Protein AF-A0A0F9AU78-F1 (afdb_monomer_lite)

Organism: NCBI:txid412755

Structure (mmCIF, N/CA/C/O backbone):
data_AF-A0A0F9AU78-F1
#
_entry.id   AF-A0A0F9AU78-F1
#
loop_
_atom_site.group_PDB
_atom_site.id
_atom_site.type_symbol
_atom_site.label_atom_id
_atom_site.label_alt_id
_atom_site.label_comp_id
_atom_site.label_asym_id
_atom_site.label_entity_id
_atom_site.label_seq_id
_atom_site.pdbx_PDB_ins_code
_atom_site.Cartn_x
_atom_site.Cartn_y
_atom_site.Cartn_z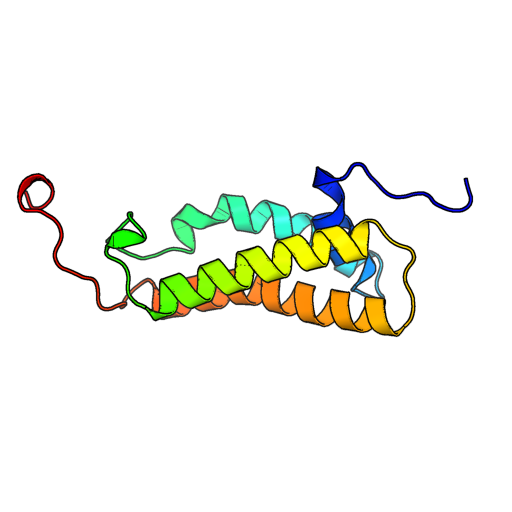
_atom_site.occupancy
_atom_site.B_iso_or_equiv
_atom_site.auth_seq_id
_atom_site.auth_comp_id
_atom_site.auth_asym_id
_atom_site.auth_atom_id
_atom_site.pdbx_PDB_model_num
ATOM 1 N N . PRO A 1 1 ? 6.203 3.988 -29.220 1.00 73.88 1 PRO A N 1
ATOM 2 C CA . PRO A 1 1 ? 6.925 4.992 -28.400 1.00 73.88 1 PRO A CA 1
ATOM 3 C C . PRO A 1 1 ? 7.956 4.295 -27.510 1.00 73.88 1 PRO A C 1
ATOM 5 O O . PRO A 1 1 ? 7.637 3.244 -26.969 1.00 73.88 1 PRO A O 1
ATOM 8 N N . GLU A 1 2 ? 9.166 4.836 -27.368 1.00 71.50 2 GLU A N 1
ATOM 9 C CA . GLU A 1 2 ? 10.212 4.228 -26.520 1.00 71.50 2 GLU A CA 1
ATOM 10 C C . GLU A 1 2 ? 9.853 4.261 -25.026 1.00 71.50 2 GLU A C 1
ATOM 12 O O . GLU A 1 2 ? 10.246 3.391 -24.252 1.00 71.50 2 GLU A O 1
ATOM 17 N N . HIS A 1 3 ? 9.015 5.220 -24.632 1.00 69.62 3 HIS A N 1
ATOM 18 C CA . HIS A 1 3 ? 8.442 5.310 -23.297 1.00 69.62 3 HIS A CA 1
ATOM 19 C C . HIS A 1 3 ? 6.933 5.080 -23.358 1.00 69.62 3 HIS A C 1
ATOM 21 O O . HIS A 1 3 ? 6.167 5.976 -23.709 1.00 69.62 3 HIS A O 1
ATOM 27 N N . ILE A 1 4 ? 6.511 3.858 -23.025 1.00 83.00 4 ILE A N 1
ATOM 28 C CA . ILE A 1 4 ? 5.103 3.502 -22.833 1.00 83.00 4 ILE A CA 1
ATOM 29 C C . ILE A 1 4 ? 4.895 3.203 -21.350 1.00 83.00 4 ILE A C 1
ATOM 31 O O . ILE A 1 4 ? 5.453 2.254 -20.797 1.00 83.00 4 ILE A O 1
ATOM 35 N N . PHE A 1 5 ? 4.079 4.024 -20.708 1.00 82.75 5 PHE A N 1
ATOM 36 C CA . PHE A 1 5 ? 3.595 3.820 -19.351 1.00 82.75 5 PHE A CA 1
ATOM 37 C C . PHE A 1 5 ? 2.084 4.076 -19.330 1.00 82.75 5 PHE A C 1
ATOM 39 O O . PHE A 1 5 ? 1.562 4.772 -20.206 1.00 82.75 5 PHE A O 1
ATOM 46 N N . PRO A 1 6 ? 1.355 3.477 -18.380 1.00 91.38 6 PRO A N 1
ATOM 47 C CA . PRO A 1 6 ? -0.087 3.642 -18.302 1.00 91.38 6 PRO A CA 1
ATOM 48 C C . PRO A 1 6 ? -0.463 5.023 -17.750 1.00 91.38 6 PRO A C 1
ATOM 50 O O . PRO A 1 6 ? 0.379 5.781 -17.266 1.00 91.38 6 PRO A O 1
ATOM 53 N N . VAL A 1 7 ? -1.760 5.335 -17.778 1.00 95.00 7 VAL A N 1
ATOM 54 C CA . VAL A 1 7 ? -2.301 6.552 -17.155 1.00 95.00 7 VAL A CA 1
ATOM 55 C C . VAL A 1 7 ? -1.983 6.566 -15.653 1.00 95.00 7 VAL A C 1
ATOM 57 O O . VAL A 1 7 ? -1.927 5.514 -15.018 1.00 95.00 7 VAL A O 1
ATOM 60 N N . TRP A 1 8 ? -1.784 7.756 -15.078 1.00 92.19 8 TRP A N 1
ATOM 61 C CA . TRP A 1 8 ? -1.234 7.963 -13.729 1.00 92.19 8 TRP A CA 1
ATOM 62 C C . TRP A 1 8 ? -1.922 7.161 -12.609 1.00 92.19 8 TRP A C 1
ATOM 64 O O . TRP A 1 8 ? -1.259 6.725 -11.677 1.00 92.19 8 TRP A O 1
ATOM 74 N N . TYR A 1 9 ? -3.231 6.917 -12.686 1.00 93.25 9 TYR A N 1
ATOM 75 C CA . TYR A 1 9 ? -3.961 6.153 -11.665 1.00 93.25 9 TYR A CA 1
ATOM 76 C C . TYR A 1 9 ? -3.732 4.634 -11.754 1.00 93.25 9 TYR A C 1
ATOM 78 O O . TYR A 1 9 ? -4.018 3.913 -10.801 1.00 93.25 9 TYR A O 1
ATOM 86 N N . PHE A 1 10 ? -3.179 4.139 -12.865 1.00 95.50 10 PHE A N 1
ATOM 87 C CA . PHE A 1 10 ? -2.765 2.745 -13.032 1.00 95.50 10 PHE A CA 1
ATOM 88 C C . PHE A 1 10 ? -1.280 2.509 -12.723 1.00 95.50 10 PHE A C 1
ATOM 90 O O . PHE A 1 10 ? -0.853 1.356 -12.623 1.00 95.50 10 PHE A O 1
ATOM 97 N N . THR A 1 11 ? -0.475 3.564 -12.554 1.00 96.19 11 THR A N 1
ATOM 98 C CA . THR A 1 11 ? 0.977 3.413 -12.381 1.00 96.19 11 THR A CA 1
ATOM 99 C C . THR A 1 11 ? 1.387 2.655 -11.115 1.00 96.19 11 THR A C 1
ATOM 101 O O . THR A 1 11 ? 2.333 1.873 -11.228 1.00 96.19 11 THR A O 1
ATOM 104 N N . PRO A 1 12 ? 0.703 2.753 -9.952 1.00 97.38 12 PRO A N 1
ATOM 105 C CA . PRO A 1 12 ? 1.090 1.972 -8.776 1.00 97.38 12 PRO A CA 1
ATOM 106 C C . PRO A 1 12 ? 0.949 0.460 -8.999 1.00 97.38 12 PRO A C 1
ATOM 108 O O . PRO A 1 12 ? 1.830 -0.316 -8.635 1.00 97.38 12 PRO A O 1
ATOM 111 N N . PHE A 1 13 ? -0.130 0.038 -9.659 1.00 97.31 13 PHE A N 1
ATOM 112 C CA . PHE A 1 13 ? -0.394 -1.370 -9.968 1.00 97.31 13 PHE A CA 1
ATOM 113 C C . PHE A 1 13 ? 0.569 -1.902 -11.033 1.00 97.31 13 PHE A C 1
ATOM 115 O O . PHE A 1 13 ? 1.088 -3.012 -10.925 1.00 97.31 13 PHE A O 1
ATOM 122 N N . TYR A 1 14 ? 0.879 -1.073 -12.029 1.00 96.00 14 TYR A N 1
ATOM 123 C CA . TYR A 1 14 ? 1.894 -1.384 -13.028 1.00 96.00 14 TYR A CA 1
ATOM 124 C C . TYR A 1 14 ? 3.304 -1.494 -12.427 1.00 96.00 14 TYR A C 1
ATOM 126 O O . TYR A 1 14 ? 4.091 -2.343 -12.845 1.00 96.00 14 TYR A O 1
ATOM 134 N N . ALA A 1 15 ? 3.635 -0.688 -11.414 1.00 96.75 15 ALA A N 1
ATOM 135 C CA . ALA A 1 15 ? 4.890 -0.830 -10.682 1.00 96.75 15 ALA A CA 1
ATOM 136 C C . ALA A 1 15 ? 4.987 -2.187 -9.968 1.00 96.75 15 ALA A C 1
ATOM 138 O O . ALA A 1 15 ? 6.029 -2.829 -10.066 1.00 96.75 15 ALA A O 1
ATOM 139 N N . ILE A 1 16 ? 3.903 -2.644 -9.328 1.00 97.69 16 ILE A N 1
ATOM 140 C CA . ILE A 1 16 ? 3.825 -3.966 -8.680 1.00 97.69 16 ILE A CA 1
ATOM 141 C C . ILE A 1 16 ? 4.027 -5.097 -9.699 1.00 97.69 16 ILE A C 1
ATOM 143 O O . ILE A 1 16 ? 4.809 -6.010 -9.445 1.00 97.69 16 ILE A O 1
ATOM 147 N N . LEU A 1 17 ? 3.388 -5.010 -10.873 1.00 96.88 17 LEU A N 1
ATOM 148 C CA . LEU A 1 17 ? 3.562 -5.978 -11.966 1.00 96.88 17 LEU A CA 1
ATOM 149 C C . LEU A 1 17 ? 5.036 -6.123 -12.367 1.00 96.88 17 LEU A C 1
ATOM 151 O O . LEU A 1 17 ? 5.537 -7.235 -12.497 1.00 96.88 17 LEU A O 1
ATOM 155 N N . ARG A 1 18 ? 5.727 -4.995 -12.570 1.00 94.25 18 ARG A N 1
ATOM 156 C CA . ARG A 1 18 ? 7.127 -4.976 -13.025 1.00 94.25 18 ARG A CA 1
ATOM 157 C C . ARG A 1 18 ? 8.143 -5.296 -11.934 1.00 94.25 18 ARG A C 1
ATOM 159 O O . ARG A 1 18 ? 9.280 -5.616 -12.262 1.00 94.25 18 ARG A O 1
ATOM 166 N N . ALA A 1 19 ? 7.775 -5.154 -10.663 1.00 95.44 19 ALA A N 1
ATOM 167 C CA . ALA A 1 19 ? 8.680 -5.409 -9.546 1.00 95.44 19 ALA A CA 1
ATOM 168 C C . ALA A 1 19 ? 9.074 -6.894 -9.450 1.00 95.44 19 ALA A C 1
ATOM 170 O O . ALA A 1 19 ? 10.156 -7.220 -8.958 1.00 95.44 19 ALA A O 1
ATOM 171 N N . ILE A 1 20 ? 8.202 -7.791 -9.919 1.00 95.56 20 ILE A N 1
ATOM 172 C CA . ILE A 1 20 ? 8.384 -9.238 -9.829 1.00 95.56 20 ILE A CA 1
ATOM 173 C C . ILE A 1 20 ? 8.980 -9.764 -11.145 1.00 95.56 20 ILE A C 1
ATOM 175 O O . ILE A 1 20 ? 8.349 -9.615 -12.191 1.00 95.56 20 ILE A O 1
ATOM 179 N N . PRO A 1 21 ? 10.158 -10.418 -11.123 1.00 94.00 21 PRO A N 1
ATOM 180 C CA . PRO A 1 21 ? 10.829 -10.932 -12.319 1.00 94.00 21 PRO A CA 1
ATOM 181 C C . PRO A 1 21 ? 10.220 -12.259 -12.818 1.00 94.00 21 PRO A C 1
ATOM 183 O O . PRO A 1 21 ? 10.933 -13.157 -13.252 1.00 94.00 21 PRO A O 1
ATOM 186 N N . ASP A 1 22 ? 8.896 -12.394 -12.749 1.00 96.81 22 ASP A N 1
ATOM 187 C CA . ASP A 1 22 ? 8.134 -13.524 -13.278 1.00 96.81 22 ASP A CA 1
ATOM 188 C C . ASP A 1 22 ? 6.800 -13.022 -13.843 1.00 96.81 22 ASP A C 1
ATOM 190 O O . ASP A 1 22 ? 6.090 -12.238 -13.206 1.00 96.81 22 ASP A O 1
ATOM 194 N N . LYS A 1 23 ? 6.448 -13.477 -15.052 1.00 92.69 23 LYS A N 1
ATOM 195 C CA . LYS A 1 23 ? 5.263 -12.981 -15.766 1.00 92.69 23 LYS A CA 1
ATOM 196 C C . LYS A 1 23 ? 3.960 -13.341 -15.053 1.00 92.69 23 LYS A C 1
ATOM 198 O O . LYS A 1 23 ? 3.074 -12.495 -14.961 1.00 92.69 23 LYS A O 1
ATOM 203 N N . LEU A 1 24 ? 3.821 -14.579 -14.582 1.00 97.38 24 LEU A N 1
ATOM 204 C CA . LEU A 1 24 ? 2.574 -15.058 -13.984 1.00 97.38 24 LEU A CA 1
ATOM 205 C C . LEU A 1 24 ? 2.401 -14.492 -12.575 1.00 97.38 24 LEU A C 1
ATOM 207 O O . LEU A 1 24 ? 1.331 -13.980 -12.246 1.00 97.38 24 LEU A O 1
ATOM 211 N N . ILE A 1 25 ? 3.461 -14.518 -11.766 1.00 97.81 25 ILE A N 1
ATOM 212 C CA . ILE A 1 25 ? 3.441 -13.998 -10.396 1.00 97.81 25 ILE A CA 1
ATOM 213 C C . ILE A 1 25 ? 3.260 -12.476 -10.408 1.00 97.81 25 ILE A C 1
ATOM 215 O O . ILE A 1 25 ? 2.499 -11.956 -9.597 1.00 97.81 25 ILE A O 1
ATOM 219 N N . GLY A 1 26 ? 3.879 -11.756 -11.350 1.00 97.50 26 GLY A N 1
ATOM 220 C CA . GLY A 1 26 ? 3.677 -10.314 -11.510 1.00 97.50 26 GLY A CA 1
ATOM 221 C C . GLY A 1 26 ? 2.217 -9.953 -11.801 1.00 97.50 26 GLY A C 1
ATOM 222 O O . GLY A 1 26 ? 1.651 -9.073 -11.149 1.00 97.50 26 GLY A O 1
ATOM 223 N N . VAL A 1 27 ? 1.573 -10.658 -12.741 1.00 97.94 27 VAL A N 1
ATOM 224 C CA . VAL A 1 27 ? 0.147 -10.450 -13.058 1.00 97.94 27 VAL A CA 1
ATOM 225 C C . VAL A 1 27 ? -0.734 -10.805 -11.863 1.00 97.94 27 VAL A C 1
ATOM 227 O O . VAL A 1 27 ? -1.646 -10.045 -11.529 1.00 97.94 27 VAL A O 1
ATOM 230 N N . ALA A 1 28 ? -0.437 -11.912 -11.180 1.00 98.31 28 ALA A N 1
ATOM 231 C CA . ALA A 1 28 ? -1.151 -12.311 -9.974 1.00 98.31 28 ALA A CA 1
ATOM 232 C C . ALA A 1 28 ? -1.025 -11.259 -8.861 1.00 98.31 28 ALA A C 1
ATOM 234 O O . ALA A 1 28 ? -2.030 -10.902 -8.253 1.00 98.31 28 ALA A O 1
ATOM 235 N N . ALA A 1 29 ? 0.168 -10.705 -8.629 1.00 98.25 29 ALA A N 1
ATOM 236 C CA . ALA A 1 29 ? 0.396 -9.661 -7.632 1.00 98.25 29 ALA A CA 1
ATOM 237 C C . ALA A 1 29 ? -0.325 -8.355 -7.986 1.00 98.25 29 ALA A C 1
ATOM 239 O O . ALA A 1 29 ? -0.942 -7.734 -7.120 1.00 98.25 29 ALA A O 1
ATOM 240 N N . MET A 1 30 ? -0.317 -7.957 -9.260 1.00 98.06 30 MET A N 1
ATOM 241 C CA . MET A 1 30 ? -1.091 -6.807 -9.724 1.00 98.06 30 MET A CA 1
ATOM 242 C C . MET A 1 30 ? -2.589 -7.013 -9.463 1.00 98.06 30 MET A C 1
ATOM 244 O O . MET A 1 30 ? -3.226 -6.158 -8.851 1.00 98.06 30 MET A O 1
ATOM 248 N N . GLY A 1 31 ? -3.152 -8.161 -9.848 1.00 98.06 31 GLY A N 1
ATOM 249 C CA . GLY A 1 31 ? -4.554 -8.486 -9.573 1.00 98.06 31 GLY A CA 1
ATOM 250 C C . GLY A 1 31 ? -4.862 -8.514 -8.072 1.00 98.06 31 GLY A C 1
ATOM 251 O O . GLY A 1 31 ? -5.817 -7.884 -7.616 1.00 98.06 31 GLY A O 1
ATOM 252 N N . ALA A 1 32 ? -4.005 -9.165 -7.283 1.00 98.12 32 ALA A N 1
ATOM 253 C CA . ALA A 1 32 ? -4.133 -9.258 -5.833 1.00 98.12 32 ALA A CA 1
ATOM 254 C C . ALA A 1 32 ? -4.108 -7.885 -5.153 1.00 98.12 32 ALA A C 1
ATOM 256 O O . ALA A 1 32 ? -4.852 -7.676 -4.199 1.00 98.12 32 ALA A O 1
ATOM 257 N N . SER A 1 33 ? -3.312 -6.934 -5.652 1.00 97.75 33 SER A N 1
ATOM 258 C CA . SER A 1 33 ? -3.249 -5.577 -5.098 1.00 97.75 33 SER A CA 1
ATOM 259 C C . SER A 1 33 ? -4.574 -4.812 -5.224 1.00 97.75 33 SER A C 1
ATOM 261 O O . SER A 1 33 ? -4.906 -4.000 -4.368 1.00 97.75 33 SER A O 1
ATOM 263 N N . ILE A 1 34 ? -5.390 -5.120 -6.234 1.00 97.06 34 ILE A N 1
ATOM 264 C CA . ILE A 1 34 ? -6.732 -4.544 -6.378 1.00 97.06 34 ILE A CA 1
ATOM 265 C C . ILE A 1 34 ? -7.733 -5.335 -5.529 1.00 97.06 34 ILE A C 1
ATOM 267 O O . ILE A 1 34 ? -8.511 -4.754 -4.775 1.00 97.06 34 ILE A O 1
ATOM 271 N N . VAL A 1 35 ? -7.690 -6.668 -5.607 1.00 98.00 35 VAL A N 1
ATOM 272 C CA . VAL A 1 35 ? -8.612 -7.550 -4.872 1.00 98.00 35 VAL A CA 1
ATOM 273 C C . VAL A 1 35 ? -8.504 -7.343 -3.361 1.00 98.00 35 VAL A C 1
ATOM 275 O O . VAL A 1 35 ? -9.522 -7.283 -2.677 1.00 98.00 35 VAL A O 1
ATOM 278 N N . VAL A 1 36 ? -7.296 -7.169 -2.821 1.00 97.75 36 VAL A N 1
ATOM 279 C CA . VAL A 1 36 ? -7.093 -7.002 -1.375 1.00 97.75 36 VAL A CA 1
ATOM 280 C C . VAL A 1 36 ? -7.742 -5.722 -0.829 1.00 97.75 36 VAL A C 1
ATOM 282 O O . VAL A 1 36 ? -8.193 -5.710 0.315 1.00 97.75 36 VAL A O 1
ATOM 285 N N . LEU A 1 37 ? -7.888 -4.675 -1.653 1.00 96.00 37 LEU A N 1
ATOM 286 C CA . LEU A 1 37 ? -8.646 -3.477 -1.281 1.00 96.00 37 LEU A CA 1
ATOM 287 C C . LEU A 1 37 ? -10.135 -3.794 -1.099 1.00 96.00 37 LEU A C 1
ATOM 289 O O . LEU A 1 37 ? -10.748 -3.320 -0.145 1.00 96.00 37 LEU A O 1
ATOM 293 N N . ALA A 1 38 ? -10.707 -4.642 -1.958 1.00 96.69 38 ALA A N 1
ATOM 294 C CA . ALA A 1 38 ? -12.086 -5.105 -1.807 1.00 96.69 38 ALA A CA 1
ATOM 295 C C . ALA A 1 38 ? -12.265 -6.000 -0.568 1.00 96.69 38 ALA A C 1
ATOM 297 O O . ALA A 1 38 ? -13.341 -6.022 0.022 1.00 96.69 38 ALA A O 1
ATOM 298 N N . LEU A 1 39 ? -11.204 -6.687 -0.130 1.00 97.12 39 LEU A N 1
ATOM 299 C CA . LEU A 1 39 ? -11.215 -7.534 1.066 1.00 97.12 39 LEU A CA 1
ATOM 300 C C . LEU A 1 39 ? -11.073 -6.754 2.388 1.00 97.12 39 LEU A C 1
ATOM 302 O O . LEU A 1 39 ? -11.166 -7.357 3.461 1.00 97.12 39 LEU A O 1
ATOM 306 N N . LEU A 1 40 ? -10.903 -5.425 2.352 1.00 95.88 40 LEU A N 1
ATOM 307 C CA . LEU A 1 40 ? -10.752 -4.586 3.550 1.00 95.88 40 LEU A CA 1
ATOM 308 C C . LEU A 1 40 ? -11.809 -4.817 4.649 1.00 95.88 40 LEU A C 1
ATOM 310 O O . LEU A 1 40 ? -11.402 -4.876 5.812 1.00 95.88 40 LEU A O 1
ATOM 314 N N . PRO A 1 41 ? -13.115 -5.001 4.352 1.00 94.00 41 PRO A N 1
ATOM 315 C CA . PRO A 1 41 ? -14.126 -5.246 5.385 1.00 94.00 41 PRO A CA 1
ATOM 316 C C . PRO A 1 41 ? -13.867 -6.493 6.244 1.00 94.00 41 PRO A C 1
ATOM 318 O O . PRO A 1 41 ? -14.309 -6.543 7.390 1.00 94.00 41 PRO A O 1
ATOM 321 N N . TRP A 1 42 ? -13.149 -7.485 5.708 1.00 95.44 42 TRP A N 1
ATOM 322 C CA . TRP A 1 42 ? -12.789 -8.721 6.412 1.00 95.44 42 TRP A CA 1
ATOM 323 C C . TRP A 1 42 ? -11.377 -8.670 7.006 1.00 95.44 42 TRP A C 1
ATOM 325 O O . TRP A 1 42 ? -11.112 -9.307 8.028 1.00 95.44 42 TRP A O 1
ATOM 335 N N . VAL A 1 43 ? -10.470 -7.913 6.381 1.00 96.56 43 VAL A N 1
ATOM 336 C CA . VAL A 1 43 ? -9.088 -7.737 6.849 1.00 96.56 43 VAL A CA 1
ATOM 337 C C . VAL A 1 43 ? -9.034 -6.842 8.091 1.00 96.56 43 VAL A C 1
ATOM 339 O O . VAL A 1 43 ? -8.347 -7.180 9.058 1.00 96.56 43 VAL A O 1
ATOM 342 N N . ASP A 1 44 ? -9.762 -5.722 8.100 1.00 96.81 44 ASP A N 1
ATOM 343 C CA . ASP A 1 44 ? -9.813 -4.817 9.250 1.00 96.81 44 ASP A CA 1
ATOM 344 C C . ASP A 1 44 ? -10.852 -5.277 10.274 1.00 96.81 44 ASP A C 1
ATOM 346 O O . ASP A 1 44 ? -12.054 -5.031 10.161 1.00 96.81 44 ASP A O 1
ATOM 350 N N . ARG A 1 45 ? -10.365 -5.928 11.327 1.00 94.56 45 ARG A N 1
ATOM 351 C CA . ARG A 1 45 ? -11.192 -6.522 12.384 1.00 94.56 45 ARG A CA 1
ATOM 352 C C . ARG A 1 45 ? -11.400 -5.576 13.568 1.00 94.56 45 ARG A C 1
ATOM 354 O O . ARG A 1 45 ? -11.880 -6.001 14.619 1.00 94.56 45 ARG A O 1
ATOM 361 N N . GLY A 1 46 ? -11.052 -4.298 13.406 1.00 92.06 46 GLY A N 1
ATOM 362 C CA . GLY A 1 46 ? -11.255 -3.263 14.412 1.00 92.06 46 GLY A CA 1
ATOM 363 C C . GLY A 1 46 ? -12.735 -2.949 14.656 1.00 92.06 46 GLY A C 1
ATOM 364 O O . GLY A 1 46 ? -13.534 -2.786 13.723 1.00 92.06 46 GLY A O 1
ATOM 365 N N . ARG A 1 47 ? -13.105 -2.814 15.938 1.00 89.62 47 ARG A N 1
ATOM 366 C CA . ARG A 1 47 ? -14.447 -2.361 16.359 1.00 89.62 47 ARG A CA 1
ATOM 367 C C . ARG A 1 47 ? -14.680 -0.887 16.017 1.00 89.62 47 ARG A C 1
ATOM 369 O O . ARG A 1 47 ? -15.762 -0.510 15.579 1.00 89.62 47 ARG A O 1
ATOM 376 N N . VAL A 1 48 ? -13.651 -0.058 16.188 1.00 92.81 48 VAL A N 1
ATOM 377 C CA . VAL A 1 48 ? -13.695 1.386 15.936 1.00 92.81 48 VAL A CA 1
ATOM 378 C C . VAL A 1 48 ? -13.434 1.680 14.461 1.00 92.81 48 VAL A C 1
ATOM 380 O O . VAL A 1 48 ? -12.375 1.350 13.937 1.00 92.81 48 VAL A O 1
ATOM 383 N N . LYS A 1 49 ? -14.383 2.349 13.796 1.00 90.25 49 LYS A N 1
ATOM 384 C CA . LYS A 1 49 ? -14.303 2.638 12.350 1.00 90.25 49 LYS A CA 1
ATOM 385 C C . LYS A 1 49 ? -13.578 3.937 12.004 1.00 90.25 49 LYS A C 1
ATOM 387 O O . LYS A 1 49 ? -13.003 4.058 10.930 1.00 90.25 49 LYS A O 1
ATOM 392 N N . SER A 1 50 ? -13.574 4.915 12.906 1.00 92.88 50 SER A N 1
ATOM 393 C CA . SER A 1 50 ? -12.915 6.199 12.655 1.00 92.88 50 SER A CA 1
ATOM 394 C C . SER A 1 50 ? -11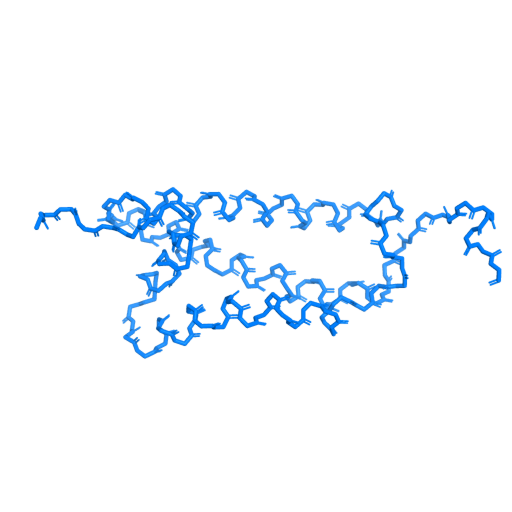.455 6.179 13.109 1.00 92.88 50 SER A C 1
ATOM 396 O O . SER A 1 50 ? -11.168 6.003 14.294 1.00 92.88 50 SER A O 1
ATOM 398 N N . VAL A 1 51 ? -10.536 6.467 12.179 1.00 94.69 51 VAL A N 1
ATOM 399 C CA . VAL A 1 51 ? -9.079 6.585 12.410 1.00 94.69 51 VAL A CA 1
ATOM 400 C C . VAL A 1 51 ? -8.741 7.552 13.555 1.00 94.69 51 VAL A C 1
ATOM 402 O O . VAL A 1 51 ? -7.725 7.392 14.233 1.00 94.69 51 VAL A O 1
ATOM 405 N N . ARG A 1 52 ? -9.610 8.535 13.832 1.00 94.62 52 ARG A N 1
ATOM 406 C CA . ARG A 1 52 ? -9.438 9.502 14.929 1.00 94.62 52 ARG A CA 1
ATOM 407 C C . ARG A 1 52 ? -9.278 8.825 16.295 1.00 94.62 52 ARG A C 1
ATOM 409 O O . ARG A 1 52 ? -8.491 9.311 17.111 1.00 94.62 52 ARG A O 1
ATOM 416 N N . TYR A 1 53 ? -9.998 7.726 16.520 1.00 95.06 53 TYR A N 1
ATOM 417 C CA . TYR A 1 53 ? -10.055 7.018 17.802 1.00 95.06 53 TYR A CA 1
ATOM 418 C C . TYR A 1 53 ? -9.218 5.730 17.822 1.00 95.06 53 TYR A C 1
ATOM 420 O O . TYR A 1 53 ? -9.148 5.065 18.854 1.00 95.06 53 TYR A O 1
ATOM 428 N N . ARG A 1 54 ? -8.554 5.385 16.712 1.00 95.56 54 ARG A N 1
ATOM 429 C CA . ARG A 1 54 ? -7.658 4.223 16.634 1.00 95.56 54 ARG A CA 1
ATOM 430 C C . ARG A 1 54 ? -6.302 4.504 17.284 1.00 95.56 54 ARG A C 1
ATOM 432 O O . ARG A 1 54 ? -5.950 5.654 17.574 1.00 95.56 54 ARG A O 1
ATOM 439 N N . CYS A 1 55 ? -5.551 3.436 17.540 1.00 94.94 55 CYS A N 1
ATOM 440 C CA . CYS A 1 55 ? -4.240 3.500 18.181 1.00 94.94 55 CYS A CA 1
ATOM 441 C C . CYS A 1 55 ? -3.201 4.245 17.314 1.00 94.94 55 CYS A C 1
ATOM 443 O O . CYS A 1 55 ? -3.374 4.427 16.107 1.00 94.94 55 CYS A O 1
ATOM 445 N N . GLY A 1 56 ? -2.089 4.668 17.925 1.00 95.69 56 GLY A N 1
ATOM 446 C CA . GLY A 1 56 ? -0.996 5.333 17.200 1.00 95.69 56 GLY A CA 1
ATOM 447 C C . GLY A 1 56 ? -0.381 4.454 16.106 1.00 95.69 56 GLY A C 1
ATOM 448 O O . GLY A 1 56 ? -0.061 4.953 15.030 1.00 95.69 56 GLY A O 1
ATOM 449 N N . PHE A 1 57 ? -0.305 3.141 16.343 1.00 95.38 57 PHE A N 1
ATOM 450 C CA . PHE A 1 57 ? 0.224 2.181 15.375 1.00 95.38 57 PHE A CA 1
ATOM 451 C C . PHE A 1 57 ? -0.600 2.140 14.082 1.00 95.38 57 PHE A C 1
ATOM 453 O O . PHE A 1 57 ? -0.031 2.145 12.995 1.00 95.38 57 PHE A O 1
ATOM 460 N N . HIS A 1 58 ? -1.933 2.213 14.175 1.00 96.69 58 HIS A N 1
ATOM 461 C CA . HIS A 1 58 ? -2.796 2.271 12.996 1.00 96.69 58 HIS A CA 1
ATOM 462 C C . HIS A 1 58 ? -2.522 3.514 12.136 1.00 96.69 58 HIS A C 1
ATOM 464 O O . HIS A 1 58 ? -2.456 3.420 10.911 1.00 96.69 58 HIS A O 1
ATOM 470 N N . LYS A 1 59 ? -2.307 4.674 12.774 1.00 95.75 59 LYS A N 1
ATOM 471 C CA . LYS A 1 59 ? -1.969 5.928 12.079 1.00 95.75 59 LYS A CA 1
ATOM 472 C C . LYS A 1 59 ? -0.622 5.843 11.363 1.00 95.75 59 LYS A C 1
ATOM 474 O O . LYS A 1 59 ? -0.496 6.337 10.249 1.00 95.75 59 LYS A O 1
ATOM 479 N N . TRP A 1 60 ? 0.358 5.195 11.986 1.00 97.00 60 TRP A N 1
ATOM 480 C CA . TRP A 1 60 ? 1.656 4.934 11.367 1.00 97.00 60 TRP A CA 1
ATOM 481 C C . TRP A 1 60 ? 1.535 3.985 10.172 1.00 97.00 60 TRP A C 1
ATOM 483 O O . TRP A 1 60 ? 2.071 4.274 9.107 1.00 97.00 60 TRP A O 1
ATOM 493 N N . ASN A 1 61 ? 0.769 2.900 10.318 1.00 97.62 61 ASN A N 1
ATOM 494 C CA . ASN A 1 61 ? 0.553 1.918 9.256 1.00 97.62 61 ASN A CA 1
ATOM 495 C C . ASN A 1 61 ? -0.110 2.549 8.019 1.00 97.62 61 ASN A C 1
ATOM 497 O O . ASN A 1 61 ? 0.355 2.348 6.901 1.00 97.62 61 ASN A O 1
ATOM 501 N N . ILE A 1 62 ? -1.168 3.350 8.206 1.00 97.31 62 ILE A N 1
ATOM 502 C CA . ILE A 1 62 ? -1.844 4.022 7.085 1.00 97.31 62 ILE A CA 1
ATOM 503 C C . ILE A 1 62 ? -0.983 5.131 6.464 1.00 97.31 62 ILE A C 1
ATOM 505 O O . ILE A 1 62 ? -0.978 5.271 5.245 1.00 97.31 62 ILE A O 1
ATOM 509 N N . ALA A 1 63 ? -0.212 5.881 7.260 1.00 97.88 63 ALA A N 1
ATOM 510 C CA . ALA A 1 63 ? 0.717 6.879 6.728 1.00 97.88 63 ALA A CA 1
ATOM 511 C C . ALA A 1 63 ? 1.808 6.224 5.866 1.00 97.88 63 ALA A C 1
ATOM 513 O O . ALA A 1 63 ? 2.056 6.674 4.748 1.00 97.88 63 ALA A O 1
ATOM 514 N N . GLY A 1 64 ? 2.395 5.123 6.348 1.00 98.12 64 GLY A N 1
ATOM 515 C CA . GLY A 1 64 ? 3.352 4.324 5.584 1.00 98.12 64 GLY A CA 1
ATOM 516 C C . GLY A 1 64 ? 2.754 3.818 4.273 1.00 98.12 64 GLY A C 1
ATOM 517 O O . GLY A 1 64 ? 3.353 4.006 3.220 1.00 98.12 64 GLY A O 1
ATOM 518 N N . PHE A 1 65 ? 1.533 3.279 4.313 1.00 98.19 65 PHE A N 1
ATOM 519 C CA . PHE A 1 65 ? 0.828 2.815 3.116 1.00 98.19 65 PHE A CA 1
ATOM 520 C C . PHE A 1 65 ? 0.614 3.921 2.074 1.00 98.19 65 PHE A C 1
ATOM 522 O O . PHE A 1 65 ? 0.867 3.698 0.892 1.00 98.19 65 PHE A O 1
ATOM 529 N N . VAL A 1 66 ? 0.209 5.124 2.498 1.00 98.31 66 VAL A N 1
ATOM 530 C CA . VAL A 1 66 ? 0.050 6.280 1.597 1.00 98.31 66 VAL A CA 1
ATOM 531 C C . VAL A 1 66 ? 1.380 6.645 0.938 1.00 98.31 66 VAL A C 1
ATOM 533 O O . VAL A 1 66 ? 1.431 6.805 -0.281 1.00 98.31 66 VAL A O 1
ATOM 536 N N . VAL A 1 67 ? 2.464 6.728 1.715 1.00 98.44 67 VAL A N 1
ATOM 537 C CA . VAL A 1 67 ? 3.805 7.022 1.183 1.00 98.44 67 VAL A CA 1
ATOM 538 C C . VAL A 1 67 ? 4.234 5.951 0.178 1.00 98.44 67 VAL A C 1
ATOM 540 O O . VAL A 1 67 ? 4.654 6.280 -0.929 1.00 98.44 67 VAL A O 1
ATOM 543 N N . THR A 1 68 ? 4.071 4.671 0.517 1.00 98.38 68 THR A N 1
ATOM 544 C CA . THR A 1 68 ? 4.376 3.547 -0.376 1.00 98.38 68 THR A CA 1
ATOM 545 C C . THR A 1 68 ? 3.572 3.605 -1.672 1.00 98.38 68 THR A C 1
ATOM 547 O O . THR A 1 68 ? 4.129 3.385 -2.745 1.00 98.38 68 THR A O 1
ATOM 550 N N . PHE A 1 69 ? 2.281 3.935 -1.604 1.00 97.94 69 PHE A N 1
ATOM 551 C CA . PHE A 1 69 ? 1.425 4.019 -2.785 1.00 97.94 69 PHE A CA 1
ATOM 552 C C . PHE A 1 69 ? 1.852 5.149 -3.732 1.00 97.94 69 PHE A C 1
ATOM 554 O O . PHE A 1 69 ? 1.917 4.949 -4.945 1.00 97.94 69 PHE A O 1
ATOM 561 N N . VAL A 1 70 ? 2.218 6.314 -3.187 1.00 98.12 70 VAL A N 1
ATOM 562 C CA . VAL A 1 70 ? 2.753 7.438 -3.973 1.00 98.12 70 VAL A CA 1
ATOM 563 C C . VAL A 1 70 ? 4.103 7.078 -4.602 1.00 98.12 70 VAL A C 1
ATOM 565 O O . VAL A 1 70 ? 4.314 7.346 -5.785 1.00 98.12 70 VAL A O 1
ATOM 568 N N . LEU A 1 71 ? 4.995 6.416 -3.854 1.00 98.00 71 LEU A N 1
ATOM 569 C CA . LEU A 1 71 ? 6.281 5.945 -4.378 1.00 98.00 71 LEU A CA 1
ATOM 570 C C . LEU A 1 71 ? 6.100 4.935 -5.516 1.00 98.00 71 LEU A C 1
ATOM 572 O O . LEU A 1 71 ? 6.765 5.068 -6.542 1.00 98.00 71 LEU A O 1
ATOM 576 N N . LEU A 1 72 ? 5.172 3.979 -5.378 1.00 97.94 72 LEU A N 1
ATOM 577 C CA . LEU A 1 72 ? 4.803 3.048 -6.451 1.00 97.94 72 LEU A CA 1
ATOM 578 C C . LEU A 1 72 ? 4.284 3.792 -7.684 1.00 97.94 72 LEU A C 1
ATOM 580 O O . LEU A 1 72 ? 4.687 3.482 -8.803 1.00 97.94 72 LEU A O 1
ATOM 584 N N . GLY A 1 73 ? 3.443 4.810 -7.487 1.00 97.00 73 GLY A N 1
ATOM 585 C CA . GLY A 1 73 ? 2.956 5.653 -8.576 1.00 97.00 73 GLY A CA 1
ATOM 586 C C . GLY A 1 73 ? 4.085 6.355 -9.335 1.00 97.00 73 GLY A C 1
ATOM 587 O O . GLY A 1 73 ? 4.092 6.363 -10.568 1.00 97.00 73 GLY A O 1
ATOM 588 N N . TRP A 1 74 ? 5.073 6.880 -8.608 1.00 96.25 74 TRP A N 1
ATOM 589 C CA . TRP A 1 74 ? 6.240 7.547 -9.186 1.00 96.25 74 TRP A CA 1
ATOM 590 C C . TRP A 1 74 ? 7.169 6.584 -9.942 1.00 96.25 74 TRP A C 1
ATOM 592 O O . TRP A 1 74 ? 7.517 6.837 -11.099 1.00 96.25 74 TRP A O 1
ATOM 602 N N . VAL A 1 75 ? 7.546 5.447 -9.346 1.00 96.25 75 VAL A N 1
ATOM 603 C CA . VAL A 1 75 ? 8.412 4.468 -10.034 1.00 96.25 75 VAL A CA 1
ATOM 604 C C . VAL A 1 75 ? 7.692 3.780 -11.198 1.00 96.25 75 VAL A C 1
ATOM 606 O O . VAL A 1 75 ? 8.330 3.417 -12.182 1.00 96.25 75 VAL A O 1
ATOM 609 N N . GLY A 1 76 ? 6.364 3.646 -11.142 1.00 95.00 76 GLY A N 1
ATOM 610 C CA . GLY A 1 76 ? 5.547 3.115 -12.236 1.00 95.00 76 GLY A CA 1
ATOM 611 C C . GLY A 1 76 ? 5.454 4.048 -13.446 1.00 95.00 76 GLY A C 1
ATOM 612 O O . GLY A 1 76 ? 5.369 3.572 -14.576 1.00 95.00 76 GLY A O 1
ATOM 613 N N . ALA A 1 77 ? 5.515 5.363 -13.220 1.00 93.31 77 ALA A N 1
ATOM 614 C CA . ALA A 1 77 ? 5.464 6.384 -14.267 1.00 93.31 77 ALA A CA 1
ATOM 615 C C . ALA A 1 77 ? 6.825 6.667 -14.925 1.00 93.31 77 ALA A C 1
ATOM 617 O O . ALA A 1 77 ? 6.900 7.438 -15.878 1.00 93.31 77 ALA A O 1
ATOM 618 N N . THR A 1 78 ? 7.912 6.081 -14.416 1.00 91.81 78 THR A N 1
ATOM 619 C CA . THR A 1 78 ? 9.264 6.345 -14.917 1.00 91.81 78 THR A CA 1
ATOM 620 C C . THR A 1 78 ? 9.934 5.080 -15.470 1.00 91.81 78 THR A C 1
ATOM 622 O O . THR A 1 78 ? 9.518 3.954 -15.154 1.00 91.81 78 THR A O 1
ATOM 625 N N . PRO A 1 79 ? 10.968 5.234 -16.323 1.00 90.44 79 PRO A N 1
ATOM 626 C CA . PRO A 1 79 ? 11.765 4.105 -16.794 1.00 90.44 79 PRO A CA 1
ATOM 627 C C . PRO A 1 79 ? 12.395 3.359 -15.617 1.00 90.44 79 PRO A C 1
ATOM 629 O O . PRO A 1 79 ? 12.871 4.001 -14.671 1.00 90.44 79 PRO A O 1
ATOM 632 N N . GLN A 1 80 ? 12.384 2.023 -15.679 1.00 87.00 80 GLN A N 1
ATOM 633 C CA . GLN A 1 80 ? 13.034 1.199 -14.664 1.00 87.00 80 GLN A CA 1
ATOM 634 C C . GLN A 1 80 ? 14.544 1.237 -14.849 1.00 87.00 80 GLN A C 1
ATOM 636 O O . GLN A 1 80 ? 15.057 1.020 -15.942 1.00 87.00 80 GLN A O 1
ATOM 641 N N . THR A 1 81 ? 15.225 1.501 -13.746 1.00 94.00 81 THR A N 1
ATOM 642 C CA . THR A 1 81 ? 16.663 1.328 -13.560 1.00 94.00 81 THR A CA 1
ATOM 643 C C . THR A 1 81 ? 16.848 0.357 -12.399 1.00 94.00 81 THR A C 1
ATOM 645 O O . THR A 1 81 ? 15.916 0.178 -11.615 1.00 94.00 81 THR A O 1
ATOM 648 N N . ASP A 1 82 ? 18.028 -0.234 -12.225 1.00 94.38 82 ASP A N 1
ATOM 649 C CA . ASP A 1 82 ? 18.257 -1.236 -11.169 1.00 94.38 82 ASP A CA 1
ATOM 650 C C . ASP A 1 82 ? 17.852 -0.736 -9.772 1.00 94.38 82 ASP A C 1
ATOM 652 O O . ASP A 1 82 ? 17.172 -1.436 -9.019 1.00 94.38 82 ASP A O 1
ATOM 656 N N . LEU A 1 83 ? 18.157 0.529 -9.460 1.00 95.94 83 LEU A N 1
ATOM 657 C CA . LEU A 1 83 ? 17.747 1.163 -8.203 1.00 95.94 83 LEU A CA 1
ATOM 658 C C . LEU A 1 83 ? 16.222 1.261 -8.064 1.00 95.94 83 LEU A C 1
ATOM 660 O O . LEU A 1 83 ? 15.675 0.984 -6.998 1.00 95.94 83 LEU A O 1
ATOM 664 N N . LYS A 1 84 ? 15.515 1.644 -9.131 1.00 95.38 84 LYS A N 1
ATOM 665 C CA . LYS A 1 84 ? 14.050 1.757 -9.107 1.00 95.38 84 LYS A CA 1
ATOM 666 C C . LYS A 1 84 ? 13.370 0.395 -9.063 1.00 95.38 84 LYS A C 1
ATOM 668 O O . LYS A 1 84 ? 12.323 0.282 -8.428 1.00 95.38 84 LYS A O 1
ATOM 673 N N . THR A 1 85 ? 13.983 -0.633 -9.646 1.00 95.56 85 THR A N 1
ATOM 674 C CA . THR A 1 85 ? 13.530 -2.019 -9.513 1.00 95.56 85 THR A CA 1
ATOM 675 C C . THR A 1 85 ? 13.556 -2.431 -8.044 1.00 95.56 85 THR A C 1
ATOM 677 O O . THR A 1 85 ? 12.519 -2.833 -7.515 1.00 95.56 85 THR A O 1
ATOM 680 N N . ILE A 1 86 ? 14.673 -2.211 -7.344 1.00 97.31 86 ILE A N 1
ATOM 681 C CA . ILE A 1 86 ? 14.793 -2.502 -5.905 1.00 97.31 86 ILE A CA 1
ATOM 682 C C . ILE A 1 86 ? 13.763 -1.701 -5.093 1.00 97.31 86 ILE A C 1
ATOM 684 O O . ILE A 1 86 ? 13.051 -2.265 -4.261 1.00 97.31 86 ILE A O 1
ATOM 688 N N . ILE A 1 87 ? 13.614 -0.399 -5.364 1.00 97.69 87 ILE A N 1
ATOM 689 C CA . ILE A 1 87 ? 12.606 0.442 -4.695 1.00 97.69 87 ILE A CA 1
ATOM 690 C C . ILE A 1 87 ? 11.197 -0.116 -4.925 1.00 97.69 87 ILE A C 1
ATOM 692 O O . ILE A 1 87 ? 10.417 -0.219 -3.979 1.00 97.69 87 ILE A O 1
ATOM 696 N N . SER A 1 88 ? 10.865 -0.504 -6.158 1.00 96.94 88 SER A N 1
ATOM 697 C CA . SER A 1 88 ? 9.550 -1.052 -6.497 1.00 96.94 88 SER A CA 1
ATOM 698 C C . SER A 1 88 ? 9.278 -2.383 -5.796 1.00 96.94 88 SER A C 1
ATOM 700 O O . SER A 1 88 ? 8.158 -2.602 -5.342 1.00 96.94 88 SER A O 1
ATOM 702 N N . GLN A 1 89 ? 10.295 -3.228 -5.611 1.00 97.94 89 GLN A N 1
ATOM 703 C CA . GLN A 1 89 ? 10.194 -4.484 -4.864 1.00 97.94 89 GLN A CA 1
ATOM 704 C C . GLN A 1 89 ? 9.936 -4.237 -3.379 1.00 97.94 89 GLN A C 1
ATOM 706 O O . GLN A 1 89 ? 8.973 -4.771 -2.828 1.00 97.94 89 GLN A O 1
ATOM 711 N N . ILE A 1 90 ? 10.727 -3.364 -2.747 1.00 98.25 90 ILE A N 1
ATOM 712 C CA . ILE A 1 90 ? 10.544 -2.989 -1.337 1.00 98.25 90 ILE A CA 1
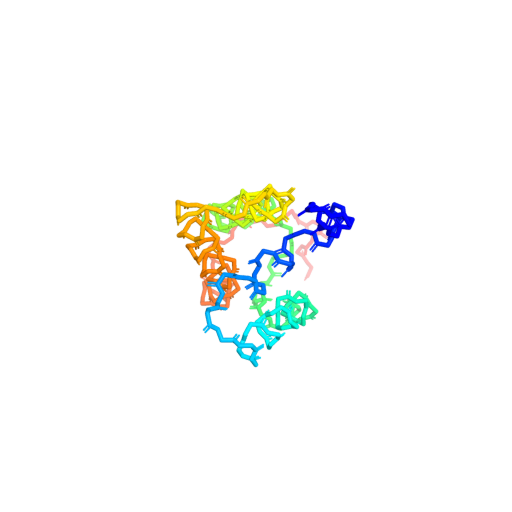ATOM 713 C C . ILE A 1 90 ? 9.152 -2.383 -1.129 1.00 98.25 90 ILE A C 1
ATOM 715 O O . ILE A 1 90 ? 8.432 -2.765 -0.203 1.00 98.25 90 ILE A O 1
ATOM 719 N N . CYS A 1 91 ? 8.734 -1.476 -2.013 1.00 98.25 91 CYS A N 1
ATOM 720 C CA . CYS A 1 91 ? 7.416 -0.858 -1.940 1.00 98.25 91 CYS A CA 1
ATOM 721 C C . CYS A 1 91 ? 6.286 -1.871 -2.166 1.00 98.25 91 CYS A C 1
ATOM 723 O O . CYS A 1 91 ? 5.281 -1.809 -1.470 1.00 98.25 91 CYS A O 1
ATOM 725 N N . THR A 1 92 ? 6.450 -2.830 -3.078 1.00 98.25 92 THR A N 1
ATOM 726 C CA . THR A 1 92 ? 5.465 -3.900 -3.309 1.00 98.25 92 THR A CA 1
ATOM 727 C C . THR A 1 92 ? 5.287 -4.762 -2.061 1.00 98.25 92 THR A C 1
ATOM 729 O O . THR A 1 92 ? 4.161 -4.999 -1.630 1.00 98.25 92 THR A O 1
ATOM 732 N N . VAL A 1 93 ? 6.386 -5.171 -1.419 1.00 98.31 93 VAL A N 1
ATOM 733 C CA . VAL A 1 93 ? 6.326 -5.917 -0.152 1.00 98.31 93 VAL A CA 1
ATOM 734 C C . VAL A 1 93 ? 5.648 -5.080 0.932 1.00 98.31 93 VAL A C 1
ATOM 736 O O . VAL A 1 93 ? 4.745 -5.562 1.611 1.00 98.31 93 VAL A O 1
ATOM 739 N N . THR A 1 94 ? 6.024 -3.806 1.057 1.00 98.12 94 THR A N 1
ATOM 740 C CA . THR A 1 94 ? 5.459 -2.881 2.053 1.00 98.12 94 THR A CA 1
ATOM 741 C C . THR A 1 94 ? 3.959 -2.656 1.834 1.00 98.12 94 THR A C 1
ATOM 743 O O . THR A 1 94 ? 3.188 -2.632 2.794 1.00 98.12 94 THR A O 1
ATOM 746 N N . TYR A 1 95 ? 3.525 -2.564 0.574 1.00 98.56 95 TYR A N 1
ATOM 747 C CA . TYR A 1 95 ? 2.124 -2.434 0.186 1.00 98.56 95 TYR A CA 1
ATOM 748 C C . TYR A 1 95 ? 1.291 -3.612 0.703 1.00 98.56 95 TYR A C 1
ATOM 750 O O . TYR A 1 95 ? 0.272 -3.401 1.356 1.00 98.56 95 TYR A O 1
ATOM 758 N N . PHE A 1 96 ? 1.733 -4.853 0.475 1.00 98.44 96 PHE A N 1
ATOM 759 C CA . PHE A 1 96 ? 1.020 -6.030 0.985 1.00 98.44 96 PHE A CA 1
ATOM 760 C C . PHE A 1 96 ? 1.140 -6.176 2.507 1.00 98.44 96 PHE A C 1
ATOM 762 O O . PHE A 1 96 ? 0.182 -6.584 3.169 1.00 98.44 96 PHE A O 1
ATOM 769 N N . MET A 1 97 ? 2.276 -5.773 3.080 1.00 98.19 97 MET A N 1
ATOM 770 C CA . MET A 1 97 ? 2.510 -5.804 4.523 1.00 98.19 97 MET A CA 1
ATOM 771 C C . MET A 1 97 ? 1.516 -4.926 5.293 1.00 98.19 97 MET A C 1
ATOM 773 O O . MET A 1 97 ? 1.111 -5.305 6.389 1.00 98.19 97 MET A O 1
ATOM 777 N N . PHE A 1 98 ? 1.044 -3.812 4.719 1.00 98.25 98 PHE A N 1
ATOM 778 C CA . PHE A 1 98 ? -0.017 -2.995 5.322 1.00 98.25 98 PHE A CA 1
ATOM 779 C C . PHE A 1 98 ? -1.255 -3.826 5.689 1.00 98.25 98 PHE A C 1
ATOM 781 O O . PHE A 1 98 ? -1.762 -3.694 6.807 1.00 98.25 98 PHE A O 1
ATOM 788 N N . PHE A 1 99 ? -1.719 -4.693 4.781 1.00 98.00 99 PHE A N 1
ATOM 789 C CA . PHE A 1 99 ? -2.906 -5.529 4.985 1.00 98.00 99 PHE A CA 1
ATOM 790 C C . PHE A 1 99 ? -2.644 -6.653 5.988 1.00 98.00 99 PHE A C 1
ATOM 792 O O . PHE A 1 99 ? -3.493 -6.923 6.836 1.00 98.00 99 PHE A O 1
ATOM 799 N N . VAL A 1 100 ? -1.458 -7.269 5.940 1.00 97.75 100 VAL A N 1
ATOM 800 C CA . VAL A 1 100 ? -1.050 -8.296 6.913 1.00 97.75 100 VAL A CA 1
ATOM 801 C C . VAL A 1 100 ? -0.997 -7.703 8.319 1.00 97.75 100 VAL A C 1
ATOM 803 O O . VAL A 1 100 ? -1.599 -8.247 9.244 1.00 97.75 100 VAL A O 1
ATOM 806 N N . LEU A 1 101 ? -0.338 -6.553 8.483 1.00 96.69 101 LEU A N 1
ATOM 807 C CA . LEU A 1 101 ? -0.290 -5.843 9.756 1.00 96.69 101 LEU A CA 1
ATOM 808 C C . LEU A 1 101 ? -1.702 -5.498 10.217 1.00 96.69 101 LEU A C 1
ATOM 810 O O . LEU A 1 101 ? -2.067 -5.839 11.342 1.00 96.69 101 LEU A O 1
ATOM 814 N N . LEU A 1 102 ? -2.513 -4.894 9.344 1.00 96.81 102 LEU A N 1
ATOM 815 C CA . LEU A 1 102 ? -3.895 -4.543 9.654 1.00 96.81 102 LEU A CA 1
ATOM 816 C C . LEU A 1 102 ? -4.675 -5.756 10.166 1.00 96.81 102 LEU A C 1
ATOM 818 O O . LEU A 1 102 ? -5.329 -5.649 11.200 1.00 96.81 102 LEU A O 1
ATOM 822 N N . PHE A 1 103 ? -4.542 -6.924 9.536 1.00 96.38 103 PHE A N 1
ATOM 823 C CA . PHE A 1 103 ? -5.158 -8.155 10.023 1.00 96.38 103 PHE A CA 1
ATOM 824 C C . PHE A 1 103 ? -4.680 -8.526 11.431 1.00 96.38 103 PHE A C 1
ATOM 826 O O . PHE A 1 103 ? -5.505 -8.844 12.290 1.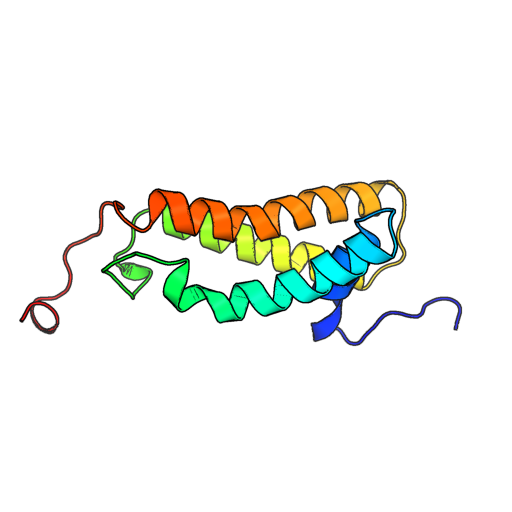00 96.38 103 PHE A O 1
ATOM 833 N N . VAL A 1 104 ? -3.372 -8.473 11.694 1.00 95.62 104 VAL A N 1
ATOM 834 C CA . VAL A 1 104 ? -2.766 -8.899 12.966 1.00 95.62 104 VAL A CA 1
ATOM 835 C C . VAL A 1 104 ? -3.188 -8.009 14.137 1.00 95.62 104 VAL A C 1
ATOM 837 O O . VAL A 1 104 ? -3.690 -8.526 15.136 1.00 95.62 104 VAL A O 1
ATOM 840 N N . TYR A 1 105 ? -3.014 -6.687 14.041 1.00 94.75 105 TYR A N 1
ATOM 841 C CA . TYR A 1 105 ? -3.210 -5.814 15.207 1.00 94.75 105 TYR A CA 1
ATOM 842 C C . TYR A 1 105 ? -4.641 -5.292 15.364 1.00 94.75 105 TYR A C 1
ATOM 844 O O . TYR A 1 105 ? -5.055 -5.026 16.493 1.00 94.75 105 TYR A O 1
ATOM 852 N N . SER A 1 106 ? -5.411 -5.134 14.277 1.00 95.06 106 SER A N 1
ATOM 853 C CA . SER A 1 106 ? -6.700 -4.415 14.329 1.00 95.06 106 SER A CA 1
ATOM 854 C C . SER A 1 106 ? -7.719 -5.049 15.271 1.00 95.06 106 SER A C 1
ATOM 856 O O . SER A 1 106 ? -8.507 -4.335 15.887 1.00 95.06 106 SER A O 1
ATOM 858 N N . LYS A 1 107 ? -7.692 -6.379 15.424 1.00 93.25 107 LYS A N 1
ATOM 859 C CA . LYS A 1 107 ? -8.636 -7.120 16.272 1.00 93.25 107 LYS A CA 1
ATOM 860 C C . LYS A 1 107 ? -8.559 -6.695 17.745 1.00 93.25 107 LYS A C 1
ATOM 862 O O . LYS A 1 107 ? -9.588 -6.622 18.407 1.00 93.25 107 LYS A O 1
ATOM 867 N N . ASN A 1 108 ? -7.349 -6.425 18.239 1.00 92.06 108 ASN A N 1
ATOM 868 C CA . ASN A 1 108 ? -7.059 -6.222 19.663 1.00 92.06 108 ASN A CA 1
ATOM 869 C C . ASN A 1 108 ? -6.385 -4.866 19.941 1.00 92.06 108 ASN A C 1
ATOM 871 O O . ASN A 1 108 ? -5.687 -4.706 20.943 1.00 92.06 108 ASN A O 1
ATOM 875 N N . GLU A 1 109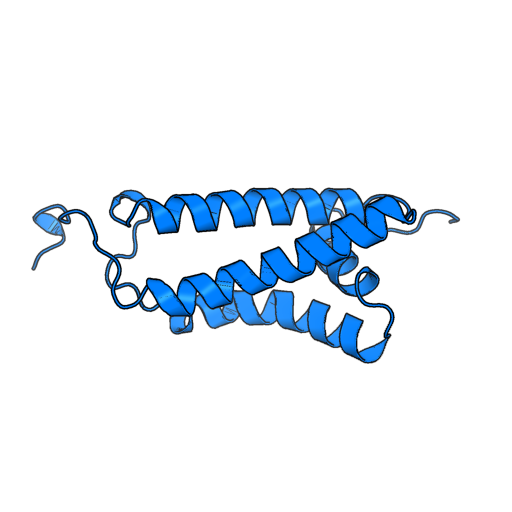 ? -6.536 -3.888 19.048 1.00 92.94 109 GLU A N 1
ATOM 876 C CA . GLU A 1 109 ? -5.910 -2.583 19.239 1.00 92.94 109 GLU A CA 1
ATOM 877 C C . GLU A 1 109 ? -6.541 -1.805 20.408 1.00 92.94 109 GLU A C 1
ATOM 879 O O . GLU A 1 109 ? -7.750 -1.839 20.635 1.00 92.94 109 GLU A O 1
ATOM 884 N N . LYS A 1 110 ? -5.714 -1.053 21.144 1.00 92.12 110 LYS A N 1
ATOM 885 C CA . LYS A 1 110 ? -6.185 -0.157 22.208 1.00 92.12 110 LYS A CA 1
ATOM 886 C C . LYS A 1 110 ? -6.721 1.136 21.593 1.00 92.12 110 LYS A C 1
ATOM 888 O O . LYS A 1 110 ? -5.947 1.936 21.061 1.00 92.12 110 LYS A O 1
ATOM 893 N N . THR A 1 111 ? -8.031 1.342 21.661 1.00 92.56 111 THR A N 1
ATOM 894 C CA . THR A 1 111 ? -8.709 2.510 21.082 1.00 92.56 111 THR A CA 1
ATOM 895 C C . THR A 1 111 ? -9.008 3.576 22.129 1.00 92.56 111 THR A C 1
ATOM 897 O O . THR A 1 111 ? -9.177 3.282 23.311 1.00 92.56 111 THR A O 1
ATOM 900 N N . LYS A 1 112 ? -9.107 4.832 21.690 1.00 91.69 112 LYS A N 1
ATOM 901 C CA . LYS A 1 112 ? -9.619 5.934 22.515 1.00 91.69 112 LYS A CA 1
ATOM 902 C C . LYS A 1 112 ? -11.124 5.753 22.760 1.00 91.69 112 LYS A C 1
ATOM 904 O O . LYS A 1 112 ? -11.788 5.160 21.904 1.00 91.69 112 LYS A O 1
ATOM 909 N N . PRO A 1 113 ? -11.672 6.280 23.871 1.00 90.12 113 PRO A N 1
ATOM 910 C CA . PRO A 1 113 ? -13.111 6.255 24.095 1.00 90.12 113 PRO A CA 1
ATOM 911 C C . PRO A 1 113 ? -13.836 6.983 22.960 1.00 90.12 113 PRO A C 1
ATOM 913 O O . PRO A 1 113 ? -13.399 8.040 22.489 1.00 90.12 113 PRO A O 1
ATOM 916 N N . LEU A 1 114 ? -14.925 6.375 22.496 1.00 89.81 114 LEU A N 1
ATOM 917 C CA . LEU A 1 114 ? -15.826 6.991 21.533 1.00 89.81 114 LEU A CA 1
ATOM 918 C C . LEU A 1 114 ? -16.682 8.056 22.241 1.00 89.81 114 LEU A C 1
ATOM 920 O O . LEU A 1 114 ? -16.908 7.950 23.443 1.00 89.81 114 LEU A O 1
ATOM 924 N N . PRO A 1 115 ? -17.153 9.089 21.522 1.00 90.12 115 PRO A N 1
ATOM 925 C CA . PRO A 1 115 ? -18.086 10.058 22.085 1.00 90.12 115 PRO A CA 1
ATOM 926 C C . PRO A 1 115 ? -19.392 9.373 22.503 1.00 90.12 115 PRO A C 1
ATOM 928 O O . PRO A 1 115 ? -19.857 8.477 21.800 1.00 90.12 115 PRO A O 1
ATOM 931 N N . GLU A 1 116 ? -20.013 9.862 23.579 1.00 87.50 116 GLU A N 1
ATOM 932 C CA . GLU A 1 116 ? -21.180 9.236 24.228 1.00 87.50 116 GLU A CA 1
ATOM 933 C C . GLU A 1 116 ? -22.344 8.947 23.269 1.00 87.50 116 GLU A C 1
ATOM 935 O O . GLU A 1 116 ? -23.003 7.918 23.359 1.00 87.50 116 GLU A O 1
ATOM 940 N N . ARG A 1 117 ? -22.546 9.801 22.259 1.00 87.56 117 ARG A N 1
ATOM 941 C CA . ARG A 1 117 ? -23.571 9.599 21.218 1.00 87.56 117 ARG A CA 1
ATOM 942 C C . ARG A 1 117 ? -23.400 8.320 20.381 1.00 87.56 117 ARG A C 1
ATOM 944 O O . ARG A 1 117 ? -24.337 7.931 19.692 1.00 87.56 117 ARG A O 1
ATOM 951 N N . LEU A 1 118 ? -22.200 7.732 20.365 1.00 78.50 118 LEU A N 1
ATOM 952 C CA . LEU A 1 118 ? -21.864 6.508 19.628 1.00 78.50 118 LEU A CA 1
ATOM 953 C C . LEU A 1 118 ? -21.811 5.266 20.531 1.00 78.50 118 L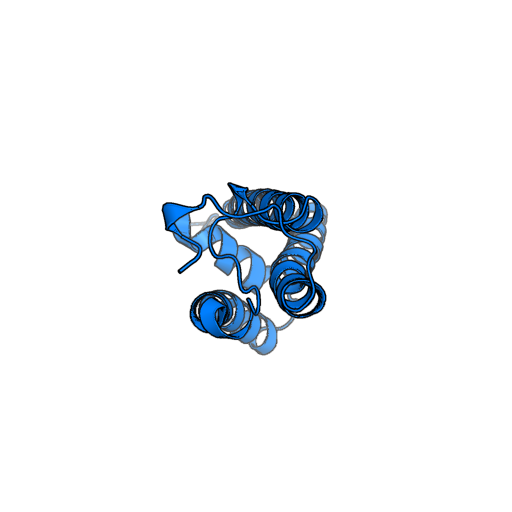EU A C 1
ATOM 955 O O . LEU A 1 118 ? -21.737 4.157 20.009 1.00 78.50 118 LEU A O 1
ATOM 959 N N . THR A 1 119 ? -21.831 5.438 21.854 1.00 72.06 119 THR A N 1
ATOM 960 C CA . THR A 1 119 ? -21.964 4.358 22.839 1.00 72.06 119 THR A CA 1
ATOM 961 C C . THR A 1 119 ? -23.436 4.243 23.221 1.00 72.06 119 THR A C 1
ATOM 963 O O . THR A 1 119 ? -23.900 4.937 24.120 1.00 72.06 119 THR A O 1
ATOM 966 N N . LYS A 1 120 ? -24.178 3.413 22.488 1.00 61.06 120 LYS A N 1
ATOM 967 C CA . LYS A 1 120 ? -25.519 2.951 22.855 1.00 61.06 120 LYS A CA 1
ATOM 968 C C . LYS A 1 120 ? -25.484 1.448 23.067 1.00 61.06 120 LYS A C 1
ATOM 970 O O . LYS A 1 120 ? -24.700 0.796 22.339 1.00 61.06 120 LYS A O 1
#

Radius of gyration: 17.05 Å; chains: 1; bounding box: 44×25×53 Å

Foldseek 3Di:
DVDDADDLVCLLLQLQLLLDPDNVVSVVLSVCLVVVVVCVVVLQQAPDDDPVFFDPVLVVLVVQLVVLSVLSSVLSNDDDDPVSSVSSNVSSVSNVVSSVVNNPANNPTDTHDDPPVPVD

Secondary structure (DSSP, 8-state):
-------GGGHHHHHHHHHSSSHHHHHHHHHHHHHHHHTHHHH---S---GGGS-HHHHHHHHHHHHHHHHHHHHHTS---HHHHHHHHHHHHHHHHHHHHHHHHHTT--PPPPPGGG--

Sequence (120 aa):
PEHIFPVWYFTPFYAILRAIPDKLIGVAAMGASIVVLALLPWVDRGRVKSVRYRCGFHKWNIAGFVVTFVLLGWVGATPQTDLKTIISQICTVTYFMFFVLLFVYSKNEKTKPLPERLTK

InterPro domains:
  IPR005798 Cytochrome b/b6, C-terminal [PF00032] (1-96)
  IPR005798 Cytochrome b/b6, C-terminal [PS51003] (1-116)
  IPR027387 Cytochrome b/b6-like domain superfamily [G3DSA:1.20.810.10] (1-120)
  IPR036150 Cytochrome b/b6, C-terminal domain superfamily [SSF81648] (1-113)

pLDDT: mean 94.15, std 6.23, range [61.06, 98.56]